Protein AF-A0A7Y3A358-F1 (afdb_monomer_lite)

Secondary structure (DSSP, 8-state):
---TT-HHHHHTT--SSSEEEEE-TTS-EEEEEES--TT--HHHHHHHHHHHHHH-

Radius of gyration: 12.89 Å; chains: 1; bounding box: 24×32×29 Å

pLDDT: mean 92.98, std 4.23, range [68.81, 96.56]

Structure (mmCIF, N/CA/C/O backbone):
data_AF-A0A7Y3A358-F1
#
_entry.id   AF-A0A7Y3A358-F1
#
loop_
_atom_site.group_PDB
_atom_site.id
_atom_site.type_symbol
_atom_site.label_atom_id
_atom_site.label_alt_id
_atom_site.label_comp_id
_atom_site.label_asym_id
_atom_site.label_entity_id
_atom_site.label_seq_id
_atom_site.pdbx_PDB_ins_code
_atom_site.Cartn_x
_atom_site.Cartn_y
_atom_site.Cartn_z
_atom_site.occupancy
_atom_site.B_iso_or_equiv
_atom_site.auth_seq_id
_atom_site.auth_comp_id
_atom_site.auth_asym_id
_atom_site.auth_atom_id
_atom_site.pdbx_PDB_model_num
ATOM 1 N N . ALA A 1 1 ? 4.365 -16.118 2.658 1.00 68.81 1 ALA A N 1
ATOM 2 C CA . ALA A 1 1 ? 4.061 -16.230 1.218 1.00 68.81 1 ALA A CA 1
ATOM 3 C C . ALA A 1 1 ? 4.717 -15.055 0.500 1.00 68.81 1 ALA A C 1
ATOM 5 O O . ALA A 1 1 ? 4.807 -13.993 1.105 1.00 68.81 1 ALA A O 1
ATOM 6 N N . TYR A 1 2 ? 5.221 -15.256 -0.716 1.00 83.69 2 TYR A N 1
ATOM 7 C CA . TYR A 1 2 ? 5.824 -14.223 -1.566 1.00 83.69 2 TYR A CA 1
ATOM 8 C C . TYR A 1 2 ? 5.001 -14.137 -2.855 1.00 83.69 2 TYR A C 1
ATOM 10 O O . TYR A 1 2 ? 4.619 -15.178 -3.383 1.00 83.69 2 TYR A O 1
ATOM 18 N N . ASP A 1 3 ? 4.708 -12.926 -3.327 1.00 87.44 3 ASP A N 1
ATOM 19 C CA . ASP A 1 3 ? 3.863 -12.677 -4.504 1.00 87.44 3 ASP A CA 1
ATOM 20 C C . ASP A 1 3 ? 4.689 -12.742 -5.802 1.00 87.44 3 ASP A C 1
ATOM 22 O O . ASP A 1 3 ? 4.893 -11.730 -6.472 1.00 87.44 3 ASP A O 1
ATOM 26 N N . SER A 1 4 ? 5.241 -13.918 -6.130 1.00 92.06 4 SER A N 1
ATOM 27 C CA . SER A 1 4 ? 6.142 -14.080 -7.287 1.00 92.06 4 SER A CA 1
ATOM 28 C C . SER A 1 4 ? 5.469 -13.781 -8.625 1.00 92.06 4 SER A C 1
ATOM 30 O O . SER A 1 4 ? 6.113 -13.261 -9.531 1.00 92.06 4 SER A O 1
ATOM 32 N N . GLU A 1 5 ? 4.172 -14.072 -8.726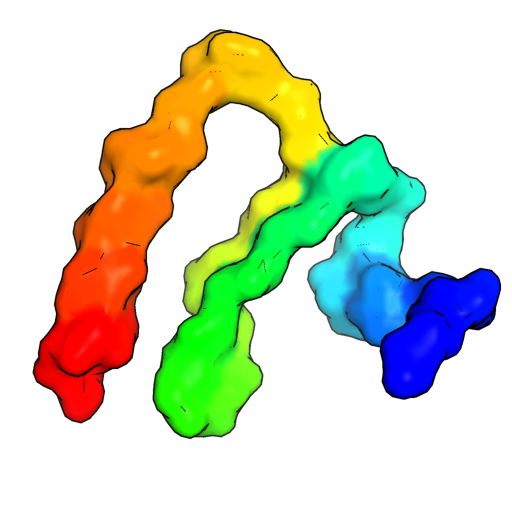 1.00 93.06 5 GLU A N 1
ATOM 33 C CA . GLU A 1 5 ? 3.368 -13.855 -9.933 1.00 93.06 5 GLU A CA 1
ATOM 34 C C . GLU A 1 5 ? 2.696 -12.469 -9.968 1.00 93.06 5 GLU A C 1
ATOM 36 O O . GLU A 1 5 ? 1.985 -12.129 -10.929 1.00 93.06 5 GLU A O 1
ATOM 41 N N . ALA A 1 6 ? 2.948 -11.643 -8.945 1.00 91.81 6 ALA A N 1
ATOM 42 C CA . ALA A 1 6 ? 2.370 -10.315 -8.769 1.00 91.81 6 ALA A CA 1
ATOM 43 C C . ALA A 1 6 ? 0.825 -10.324 -8.759 1.00 91.81 6 ALA A C 1
ATOM 45 O O . ALA A 1 6 ? 0.196 -9.375 -9.232 1.00 91.81 6 ALA A O 1
ATOM 46 N N . GLU A 1 7 ? 0.195 -11.403 -8.286 1.00 93.38 7 GLU A N 1
ATOM 47 C CA . GLU A 1 7 ? -1.263 -11.553 -8.254 1.00 93.38 7 GLU A CA 1
ATOM 48 C C . GLU A 1 7 ? -1.898 -10.524 -7.322 1.00 93.38 7 GLU A C 1
ATOM 50 O O . GLU A 1 7 ? -2.831 -9.826 -7.725 1.00 93.38 7 GLU A O 1
ATOM 55 N N . ALA A 1 8 ? -1.358 -10.367 -6.110 1.00 91.19 8 ALA A N 1
ATOM 56 C CA . ALA A 1 8 ? -1.857 -9.371 -5.167 1.00 91.19 8 ALA A CA 1
ATOM 57 C C . ALA A 1 8 ? -1.583 -7.952 -5.685 1.00 91.19 8 ALA A C 1
ATOM 59 O O . ALA A 1 8 ? -2.466 -7.093 -5.652 1.00 91.19 8 ALA A O 1
ATOM 60 N N . HIS A 1 9 ? -0.389 -7.715 -6.234 1.00 92.38 9 HIS A N 1
ATOM 61 C CA . HIS A 1 9 ? -0.025 -6.428 -6.829 1.00 92.38 9 HIS A CA 1
ATOM 62 C C . HIS A 1 9 ? -0.991 -6.003 -7.953 1.00 92.38 9 HIS A C 1
ATOM 64 O O . HIS A 1 9 ? -1.508 -4.882 -7.945 1.00 92.38 9 HIS A O 1
ATOM 70 N N . LYS A 1 10 ? -1.305 -6.925 -8.874 1.00 93.31 10 LYS A N 1
ATOM 71 C CA . LYS A 1 10 ? -2.271 -6.707 -9.964 1.00 93.31 10 LYS A CA 1
ATOM 72 C C . LYS A 1 10 ? -3.700 -6.560 -9.446 1.00 93.31 10 LYS A C 1
ATOM 74 O O . LYS A 1 10 ? -4.438 -5.731 -9.970 1.00 93.31 10 LYS A O 1
ATOM 79 N N . ALA A 1 11 ? -4.090 -7.313 -8.415 1.00 94.25 11 ALA A N 1
ATOM 80 C CA . ALA A 1 11 ? -5.424 -7.221 -7.820 1.00 94.25 11 ALA A CA 1
ATOM 81 C C . ALA A 1 11 ? -5.707 -5.828 -7.230 1.00 94.25 11 ALA A C 1
ATOM 83 O O . ALA A 1 11 ? -6.831 -5.337 -7.326 1.00 94.25 11 ALA A O 1
ATOM 84 N N . PHE A 1 12 ? -4.689 -5.147 -6.692 1.00 94.50 12 PHE A N 1
ATOM 85 C CA . PHE A 1 12 ? -4.816 -3.752 -6.250 1.00 94.50 12 PHE A CA 1
ATOM 86 C C . PHE A 1 12 ? -4.787 -2.726 -7.398 1.00 94.50 12 PHE A C 1
ATOM 88 O O . PHE A 1 12 ? -5.115 -1.550 -7.185 1.00 94.50 12 PHE A O 1
ATOM 95 N N . GLY A 1 13 ? -4.495 -3.170 -8.624 1.00 94.88 13 GLY A N 1
ATOM 96 C CA . GLY A 1 13 ? -4.466 -2.350 -9.832 1.00 94.88 13 GLY A CA 1
ATOM 97 C C . GLY A 1 13 ? -3.164 -1.578 -10.023 1.00 94.88 13 GLY A C 1
ATOM 98 O O . GLY A 1 13 ? -3.178 -0.555 -10.701 1.00 94.88 13 GLY A O 1
ATOM 99 N N . PHE A 1 14 ? -2.068 -2.028 -9.410 1.00 95.19 14 PHE A N 1
ATOM 100 C CA . PHE A 1 14 ? -0.756 -1.426 -9.613 1.00 95.19 14 PHE A CA 1
ATOM 101 C C . PHE A 1 14 ? -0.089 -1.944 -10.895 1.00 95.19 14 PHE A C 1
ATOM 103 O O . PHE A 1 14 ? -0.292 -3.080 -11.333 1.00 95.19 14 PHE A O 1
ATOM 110 N N . SER A 1 15 ? 0.704 -1.068 -11.494 1.00 92.00 15 SER A N 1
ATOM 111 C CA . SER A 1 15 ? 1.494 -1.230 -12.712 1.00 92.00 15 SER A CA 1
ATOM 112 C C . SER A 1 15 ? 3.010 -1.196 -12.456 1.00 92.00 15 SER A C 1
ATOM 114 O O . SER A 1 15 ? 3.781 -1.646 -13.307 1.00 92.00 15 SER A O 1
ATOM 116 N N . GLY A 1 16 ? 3.447 -0.689 -11.299 1.00 90.69 16 GLY A N 1
ATOM 117 C CA . GLY A 1 16 ? 4.847 -0.553 -10.916 1.00 90.69 16 GLY A CA 1
ATOM 118 C C . GLY A 1 16 ? 5.069 -0.475 -9.404 1.00 90.69 16 GLY A C 1
ATOM 119 O O . GLY A 1 16 ? 4.143 -0.491 -8.597 1.00 90.69 16 GLY A O 1
ATOM 120 N N . VAL A 1 17 ? 6.340 -0.397 -9.005 1.00 91.62 17 VAL A N 1
ATOM 121 C CA . VAL A 1 17 ? 6.765 -0.354 -7.596 1.00 91.62 17 VAL A CA 1
ATOM 122 C C . VAL A 1 17 ? 7.505 0.951 -7.267 1.00 91.62 17 VAL A C 1
ATOM 124 O O . VAL A 1 17 ? 8.184 1.492 -8.143 1.00 91.62 17 VAL A O 1
ATOM 127 N N . PRO A 1 18 ? 7.440 1.445 -6.013 1.00 92.81 18 PRO A N 1
ATOM 128 C CA . PRO A 1 18 ? 6.690 0.888 -4.878 1.00 92.81 18 PRO A CA 1
ATOM 129 C C . PRO A 1 18 ? 5.175 1.134 -4.972 1.00 92.81 18 PRO A C 1
ATOM 131 O O . PRO A 1 18 ? 4.741 2.081 -5.613 1.00 92.81 18 PRO A O 1
ATOM 134 N N . GLY A 1 19 ? 4.377 0.295 -4.309 1.00 93.62 19 GLY A N 1
ATOM 135 C CA . GLY A 1 19 ? 2.934 0.490 -4.130 1.00 93.62 19 GLY A CA 1
ATOM 136 C C . GLY A 1 19 ? 2.563 0.398 -2.649 1.00 93.62 19 GLY A C 1
ATOM 137 O O . GLY A 1 19 ? 3.131 -0.417 -1.922 1.00 93.62 19 GLY A O 1
ATOM 138 N N . LEU A 1 20 ? 1.632 1.237 -2.200 1.00 94.19 20 LEU A N 1
ATOM 139 C CA . LEU A 1 20 ? 1.133 1.312 -0.827 1.00 94.19 20 LEU A CA 1
ATOM 140 C C . LEU A 1 20 ? -0.393 1.199 -0.829 1.00 94.19 20 LEU A C 1
ATOM 142 O O . LEU A 1 20 ? -1.079 1.902 -1.572 1.00 94.19 20 LEU A O 1
ATOM 146 N N . VAL A 1 21 ? -0.918 0.345 0.046 1.00 95.44 21 VAL A N 1
ATOM 147 C CA . VAL A 1 21 ? -2.354 0.207 0.310 1.00 95.44 21 VAL A CA 1
ATOM 148 C C . VAL A 1 21 ? -2.589 0.360 1.807 1.00 95.44 21 VAL A C 1
ATOM 150 O O . VAL A 1 21 ? -1.862 -0.236 2.600 1.00 95.44 21 VAL A O 1
ATOM 153 N N . ILE A 1 22 ? -3.604 1.134 2.188 1.00 95.56 22 ILE A N 1
ATOM 154 C CA . ILE A 1 22 ? -4.117 1.191 3.565 1.00 95.56 22 ILE A CA 1
ATOM 155 C C . ILE A 1 22 ? -5.531 0.622 3.555 1.00 95.56 22 ILE A C 1
ATOM 157 O O . ILE A 1 22 ? -6.359 1.038 2.738 1.00 95.56 22 ILE A O 1
ATOM 161 N N . LEU A 1 23 ? -5.782 -0.327 4.453 1.00 95.69 23 LEU A N 1
ATOM 162 C CA . LEU A 1 23 ? -7.077 -0.968 4.658 1.00 95.69 23 LEU A CA 1
ATOM 163 C C . LEU A 1 23 ? -7.670 -0.519 6.000 1.00 95.69 23 LEU A C 1
ATOM 165 O O . LEU A 1 23 ? -6.912 -0.239 6.929 1.00 95.69 23 LEU A O 1
ATOM 169 N N . ASP A 1 24 ? -8.997 -0.474 6.100 1.00 96.12 24 ASP A N 1
ATOM 170 C CA . ASP A 1 24 ? -9.692 -0.370 7.388 1.00 96.12 24 ASP A CA 1
ATOM 171 C C . ASP A 1 24 ? -9.814 -1.741 8.087 1.00 96.12 24 ASP A C 1
ATOM 173 O O . ASP A 1 24 ? -9.371 -2.773 7.568 1.00 96.12 24 ASP A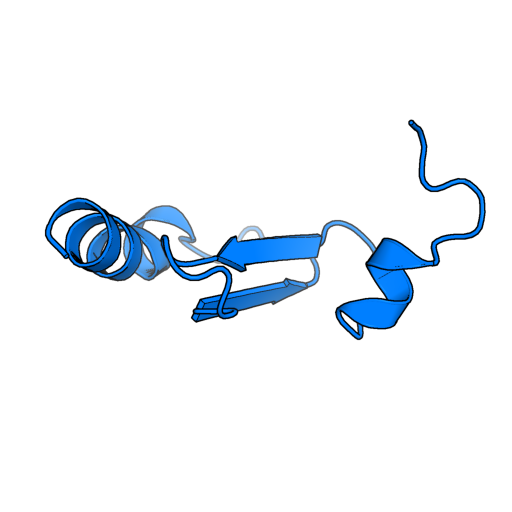 O 1
ATOM 177 N N . LYS A 1 25 ? -10.408 -1.756 9.288 1.00 95.00 25 LYS A N 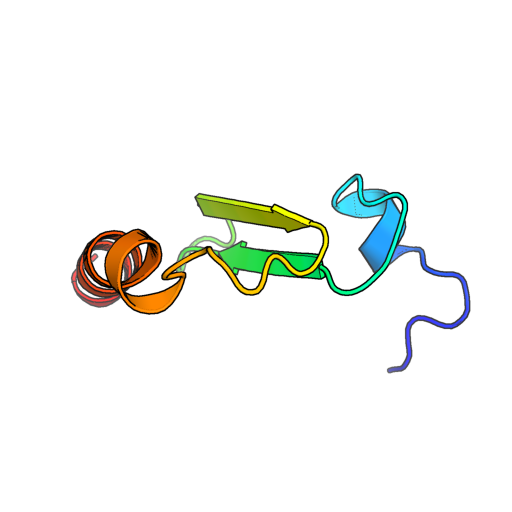1
ATOM 178 C CA . LYS A 1 25 ? -10.598 -2.974 10.097 1.00 95.00 25 LYS A CA 1
ATOM 179 C C . LYS A 1 25 ? -11.536 -4.009 9.467 1.00 95.00 25 LYS A C 1
ATOM 181 O O . LYS A 1 25 ? -11.426 -5.192 9.786 1.00 95.00 25 LYS A O 1
ATOM 186 N N . ASP A 1 26 ? -12.424 -3.569 8.582 1.00 96.56 26 ASP A N 1
ATOM 187 C CA . ASP A 1 26 ? -13.363 -4.424 7.855 1.00 96.56 26 ASP A CA 1
ATOM 188 C C . ASP A 1 26 ? -12.743 -4.949 6.544 1.00 96.56 26 ASP A C 1
ATOM 190 O O . ASP A 1 26 ? -13.346 -5.758 5.835 1.00 96.56 26 ASP A O 1
ATOM 194 N N . GLY A 1 27 ? -11.510 -4.529 6.234 1.00 94.81 27 GLY A N 1
ATOM 195 C CA . GLY A 1 27 ? -10.755 -4.931 5.054 1.00 94.81 27 GLY A CA 1
ATOM 196 C C . GLY A 1 27 ? -11.037 -4.086 3.810 1.00 94.81 27 GLY A C 1
ATOM 197 O O . GLY A 1 27 ? -10.579 -4.454 2.724 1.00 94.81 27 GLY A O 1
ATOM 198 N N . ASN A 1 28 ? -11.755 -2.963 3.921 1.00 95.81 28 ASN A N 1
ATOM 199 C CA . ASN A 1 28 ? -11.974 -2.079 2.779 1.00 95.81 28 ASN A CA 1
ATOM 200 C C . ASN A 1 28 ? -10.729 -1.238 2.498 1.00 95.81 28 ASN A C 1
ATOM 202 O O . ASN A 1 28 ? -10.034 -0.770 3.397 1.00 95.81 28 ASN A O 1
ATOM 206 N N . VAL A 1 29 ? -10.471 -0.988 1.217 1.00 96.38 29 VAL A N 1
ATOM 207 C CA . VAL A 1 29 ? -9.362 -0.140 0.777 1.00 96.38 29 VAL A CA 1
ATOM 208 C C . VAL A 1 29 ? -9.693 1.331 1.021 1.00 96.38 29 VAL A C 1
ATOM 210 O O . VAL A 1 29 ? -10.664 1.852 0.475 1.00 96.38 29 VAL A O 1
ATOM 213 N N . ARG A 1 30 ? -8.846 2.014 1.793 1.00 96.44 30 ARG A N 1
ATOM 214 C CA . ARG A 1 30 ? -8.975 3.443 2.125 1.00 96.44 30 ARG A CA 1
ATOM 215 C C . ARG A 1 30 ? -7.995 4.304 1.342 1.00 96.44 30 ARG A C 1
ATOM 217 O O . ARG A 1 30 ? -8.339 5.400 0.913 1.00 96.44 30 ARG A O 1
ATOM 224 N N . VAL A 1 31 ? -6.791 3.784 1.101 1.00 95.50 31 VAL A N 1
ATOM 225 C CA . VAL A 1 31 ? -5.759 4.452 0.298 1.00 95.50 31 VAL A CA 1
ATOM 226 C C . VAL A 1 31 ? -5.133 3.461 -0.668 1.00 95.50 31 VAL A C 1
ATOM 228 O O . VAL A 1 31 ? -4.816 2.335 -0.286 1.00 95.50 31 VAL A O 1
ATOM 231 N N . LYS A 1 32 ? -4.900 3.917 -1.902 1.00 95.38 32 LYS A N 1
ATOM 232 C CA . LYS A 1 32 ? -3.959 3.315 -2.850 1.00 95.38 32 LYS A CA 1
ATOM 233 C C . LYS A 1 32 ? -3.004 4.394 -3.336 1.00 95.38 32 LYS A C 1
ATOM 235 O O . LYS A 1 32 ? -3.457 5.433 -3.807 1.00 95.38 32 LYS A O 1
ATOM 240 N N . HIS A 1 33 ? -1.710 4.137 -3.231 1.00 94.88 33 HIS A N 1
ATOM 241 C CA . HIS A 1 33 ? -0.663 5.036 -3.693 1.00 94.88 33 HIS A CA 1
ATOM 242 C C . HIS A 1 33 ? 0.379 4.243 -4.477 1.00 94.88 33 HIS A C 1
ATOM 244 O O . HIS A 1 33 ? 0.824 3.189 -4.028 1.00 94.88 33 HIS A O 1
ATOM 250 N N . GLU A 1 34 ? 0.767 4.746 -5.643 1.00 94.44 34 GLU A N 1
ATOM 251 C CA . GLU A 1 34 ? 1.713 4.087 -6.538 1.00 94.44 34 GLU A CA 1
ATOM 252 C C . GLU A 1 34 ? 2.892 5.006 -6.852 1.00 94.44 34 GLU A C 1
ATOM 254 O O . GLU A 1 34 ? 2.735 6.204 -7.078 1.00 94.44 34 GLU A O 1
ATOM 259 N N . GLY A 1 35 ? 4.079 4.413 -6.898 1.00 92.50 35 GLY A N 1
ATOM 260 C CA . GLY A 1 35 ? 5.330 5.098 -7.147 1.00 92.50 35 GLY A CA 1
ATOM 261 C C . GLY A 1 35 ? 5.886 5.797 -5.911 1.00 92.50 35 GLY A C 1
ATOM 262 O O . GLY A 1 35 ? 5.338 5.760 -4.809 1.00 92.50 35 GLY A O 1
ATOM 263 N N . TYR A 1 36 ? 7.036 6.429 -6.116 1.00 90.12 36 TYR A N 1
ATOM 264 C CA . TYR A 1 36 ? 7.694 7.265 -5.125 1.00 90.12 36 TYR A CA 1
ATOM 265 C C . TYR A 1 36 ? 7.902 8.657 -5.711 1.00 90.12 36 TYR A C 1
ATOM 267 O O . TYR A 1 36 ? 8.494 8.799 -6.783 1.00 90.12 36 TYR A O 1
ATOM 275 N N . ASN A 1 37 ? 7.450 9.677 -4.986 1.00 89.94 37 ASN A N 1
ATOM 276 C CA . ASN A 1 37 ? 7.702 11.069 -5.315 1.00 89.94 37 ASN A CA 1
ATOM 277 C C . ASN A 1 37 ? 8.444 11.750 -4.150 1.00 89.94 37 ASN A C 1
ATOM 279 O O . ASN A 1 37 ? 7.850 11.958 -3.095 1.00 89.94 37 ASN A O 1
ATOM 283 N N . PRO A 1 38 ? 9.717 12.151 -4.315 1.00 90.88 38 PRO A N 1
ATOM 284 C CA . PRO A 1 38 ? 10.486 12.774 -3.237 1.00 90.88 38 PRO A CA 1
ATOM 285 C C . PRO A 1 38 ? 9.957 14.153 -2.815 1.00 90.88 38 PRO A C 1
ATOM 287 O O . PRO A 1 38 ? 10.291 14.624 -1.730 1.00 90.88 38 PRO A O 1
ATOM 290 N N . ALA A 1 39 ? 9.153 14.815 -3.652 1.00 94.12 39 ALA A N 1
ATOM 291 C CA . ALA A 1 39 ? 8.516 16.084 -3.303 1.00 94.12 39 ALA A CA 1
ATOM 292 C C . ALA A 1 39 ? 7.239 15.902 -2.464 1.00 94.12 39 ALA A C 1
ATOM 294 O O . ALA A 1 39 ? 6.694 16.877 -1.945 1.00 94.12 39 ALA A O 1
ATOM 295 N N . GLU A 1 40 ? 6.738 14.673 -2.344 1.00 93.81 40 GLU A N 1
ATOM 296 C CA . GLU A 1 40 ? 5.527 14.374 -1.598 1.00 93.81 40 GLU A CA 1
ATOM 297 C C . GLU A 1 40 ? 5.809 14.239 -0.098 1.00 93.81 40 GLU A C 1
ATOM 299 O O . GLU A 1 40 ? 6.752 13.575 0.332 1.00 93.81 40 GLU A O 1
ATOM 304 N N . ASN A 1 41 ? 4.936 14.824 0.724 1.00 93.88 41 ASN A N 1
ATOM 305 C CA . ASN A 1 41 ? 4.913 14.568 2.159 1.00 93.88 41 ASN A CA 1
ATOM 306 C C . ASN A 1 41 ? 3.797 13.569 2.492 1.00 93.88 41 ASN A C 1
ATOM 308 O O . ASN A 1 41 ? 2.725 13.955 2.962 1.00 93.88 41 ASN A O 1
ATOM 312 N N . LEU A 1 42 ? 4.070 12.285 2.246 1.00 90.38 42 LEU A N 1
ATOM 313 C CA . LEU A 1 42 ? 3.139 11.180 2.507 1.00 90.38 42 LEU A CA 1
ATOM 314 C C . LEU A 1 42 ? 2.646 11.166 3.954 1.00 90.38 42 LEU A C 1
ATOM 316 O O . LEU A 1 42 ? 1.468 10.935 4.185 1.00 90.38 42 LEU A O 1
ATOM 320 N N . ILE A 1 43 ? 3.507 11.473 4.929 1.00 91.19 43 ILE A N 1
ATOM 321 C CA . ILE A 1 43 ? 3.116 11.500 6.346 1.00 91.19 43 ILE A CA 1
ATOM 322 C C . ILE A 1 43 ? 1.992 12.513 6.558 1.00 91.19 43 ILE A C 1
ATOM 324 O O . ILE A 1 43 ? 0.940 12.165 7.082 1.00 91.19 43 ILE A O 1
ATOM 328 N N . LYS A 1 44 ? 2.174 13.749 6.084 1.00 95.06 44 LYS A N 1
ATOM 329 C CA . LYS A 1 44 ? 1.155 14.794 6.220 1.00 95.06 44 LYS A CA 1
ATOM 330 C C . LYS A 1 44 ? -0.168 14.403 5.551 1.00 95.06 44 LYS A C 1
ATOM 332 O O . LYS A 1 44 ? -1.225 14.733 6.081 1.00 95.06 44 LYS A O 1
ATOM 337 N N . THR A 1 45 ? -0.109 13.729 4.404 1.00 92.06 45 THR A N 1
ATOM 338 C CA . THR A 1 45 ? -1.300 13.285 3.666 1.00 92.06 45 THR A CA 1
ATOM 339 C C . THR A 1 45 ? -2.011 12.119 4.357 1.00 92.06 45 THR A C 1
ATOM 341 O O . THR A 1 45 ? -3.238 12.088 4.393 1.00 92.06 45 THR A O 1
ATOM 344 N N . LEU A 1 46 ? -1.259 11.163 4.908 1.00 94.69 46 LEU A N 1
ATOM 345 C CA . LEU A 1 46 ? -1.799 9.910 5.438 1.00 94.69 46 LEU A CA 1
ATOM 346 C C . LEU A 1 46 ? -2.162 9.976 6.925 1.00 94.69 46 LEU A C 1
ATOM 348 O O . LEU A 1 46 ? -3.048 9.236 7.343 1.00 94.69 46 LEU A O 1
ATOM 352 N N . SER A 1 47 ? -1.523 10.844 7.719 1.00 96.25 47 SER A N 1
ATOM 353 C CA . SER A 1 47 ? -1.761 10.940 9.167 1.00 96.25 47 SER A CA 1
ATOM 354 C C . SER A 1 47 ? -3.241 11.085 9.543 1.00 96.25 47 SER A C 1
ATOM 356 O O . SER A 1 47 ? -3.689 10.286 10.359 1.00 96.25 47 SER A O 1
ATOM 358 N N . PRO A 1 48 ? -4.036 11.990 8.933 1.00 95.69 48 PRO A N 1
ATOM 359 C CA . PRO A 1 48 ? -5.448 12.129 9.296 1.00 95.69 48 PRO A CA 1
ATOM 360 C C . PRO A 1 48 ? -6.266 10.864 9.013 1.00 95.69 48 PRO A C 1
ATOM 362 O O . PRO A 1 48 ? -7.132 10.502 9.798 1.00 95.69 48 PRO A O 1
ATOM 365 N N . ILE A 1 49 ? -5.960 10.170 7.910 1.00 94.81 49 ILE A N 1
ATOM 366 C CA . ILE A 1 49 ? -6.644 8.928 7.526 1.0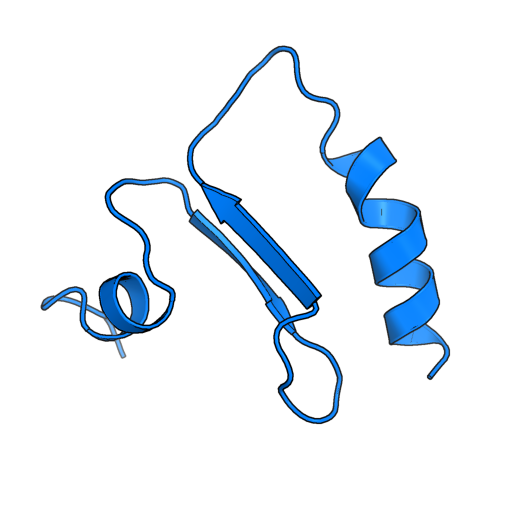0 94.81 49 ILE A CA 1
ATOM 367 C C . ILE A 1 49 ? -6.295 7.824 8.523 1.00 94.81 49 ILE A C 1
ATOM 369 O O . ILE A 1 49 ? -7.164 7.093 8.973 1.00 94.81 49 ILE A O 1
ATOM 373 N N . ILE A 1 50 ? -5.022 7.702 8.896 1.00 94.69 50 ILE A N 1
ATOM 374 C CA . ILE A 1 50 ? -4.592 6.699 9.874 1.00 94.69 50 ILE A CA 1
ATOM 375 C C . ILE A 1 50 ? -5.227 6.978 11.245 1.00 94.69 50 ILE A C 1
ATOM 377 O O . ILE A 1 50 ? -5.671 6.045 11.906 1.00 9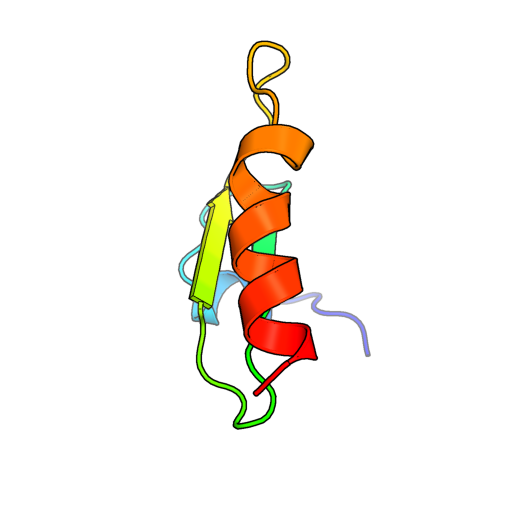4.69 50 ILE A O 1
ATOM 381 N N . GLU A 1 51 ? -5.305 8.243 11.662 1.00 96.25 51 GLU A N 1
ATOM 382 C CA . GLU A 1 51 ? -5.975 8.637 12.905 1.00 96.25 51 GLU A CA 1
ATOM 38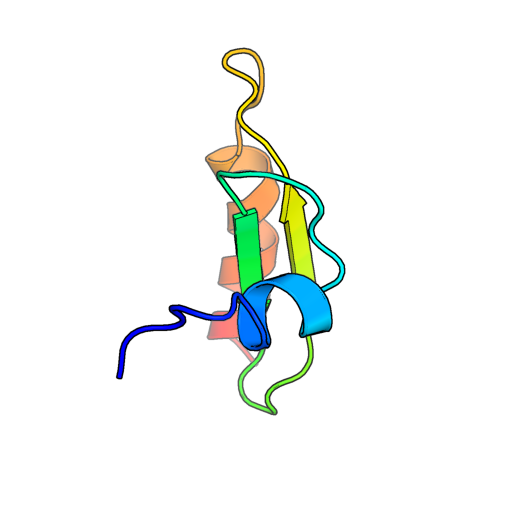3 C C . GLU A 1 51 ? -7.477 8.317 12.883 1.00 96.25 51 GLU A C 1
ATOM 385 O O . GLU A 1 51 ? -7.990 7.815 13.880 1.00 96.25 51 GLU A O 1
ATOM 390 N N . GLU A 1 52 ? -8.172 8.549 11.766 1.00 95.00 52 GLU A N 1
ATOM 391 C CA . GLU A 1 52 ? -9.571 8.132 11.572 1.00 95.00 52 GLU A CA 1
ATOM 392 C C . GLU A 1 52 ? -9.712 6.618 11.773 1.00 95.00 52 GLU A C 1
ATOM 394 O O . GLU A 1 52 ? -10.439 6.184 12.662 1.00 95.00 52 GLU A O 1
ATOM 399 N N . LEU A 1 53 ? -8.923 5.820 11.047 1.00 94.88 53 LEU A N 1
ATOM 400 C CA . LEU A 1 53 ? -9.015 4.355 11.063 1.00 94.88 53 LEU A CA 1
ATOM 401 C C . LEU A 1 53 ? -8.660 3.711 12.408 1.00 94.88 53 LEU A C 1
ATOM 403 O O . LEU A 1 53 ? -9.127 2.615 12.704 1.00 94.88 53 LEU A O 1
ATOM 407 N N . ILE A 1 54 ? -7.824 4.360 13.223 1.00 94.38 54 ILE A N 1
ATOM 408 C CA . ILE A 1 54 ? -7.496 3.881 14.575 1.00 94.38 54 ILE A CA 1
ATOM 409 C C . ILE A 1 54 ? -8.668 4.092 15.545 1.00 94.38 54 ILE A C 1
ATOM 411 O O . ILE A 1 54 ? -8.795 3.343 16.515 1.00 94.38 54 ILE A O 1
ATOM 415 N N . ASN A 1 55 ? -9.498 5.111 15.315 1.00 93.56 55 ASN A N 1
ATOM 416 C CA . ASN A 1 55 ? -10.569 5.509 16.228 1.00 93.56 55 ASN A CA 1
ATOM 417 C C . ASN A 1 55 ? -11.950 4.933 15.860 1.00 93.56 55 ASN A C 1
ATOM 419 O O . ASN A 1 55 ? -12.911 5.177 16.593 1.00 93.56 55 ASN A O 1
ATOM 423 N N . GLU A 1 56 ? -12.056 4.189 14.755 1.00 83.88 56 GLU A N 1
ATOM 424 C CA . GLU A 1 56 ? -13.274 3.497 14.299 1.00 83.88 56 GLU A CA 1
ATOM 425 C C . GLU A 1 56 ? -13.516 2.157 15.000 1.00 83.88 56 GLU A C 1
ATOM 427 O O . GLU A 1 56 ? -14.678 1.889 15.387 1.00 83.88 56 GLU A O 1
#

Foldseek 3Di:
DDCPVCPVVVVLPDDDDDWDWDAAPVGHTDDIDHDDDPVDPVCVVCVVVVVVRVVD

Sequence (56 aa):
AYDSEAEAHKAFGFSGVPGLVILDKDGNVRVKHEGYNPAENLIKTLSPIIEELINE